Protein AF-A0A8S9U7U9-F1 (afdb_monomer)

Foldseek 3Di:
DLVVVQVVCVVPDDPPDDRADSVRVVVVVCVVVVPDDPPPPPDDPPVCVVVVVVVVVVVVCVVVVVVVVVVVVVPPPPPVPPPPFDWDQDPVGIDGDDDDDDPDPDDDPDDDDDDDDDDDDDD

Sequence (123 aa):
MWEQVAIQYSASRTRGSPERDFKSLRRKFKNLYSNPKPTGSGEVPLRIKPVIWAKGIQQKIEAEGEYARQQASHTQDTQVSRQSAGTVATRQGLIDVSLVAEIDLSNDEASEAGDAVDEAATD

InterPro domains:
  IPR049203 Domain of unknown function DUF6818 [PF20681] (1-71)

Secondary structure (DSSP, 8-state):
-HHHHHHHHHHH--BTBPP--HHHHHHHHHHHHHS------S---TTTHHHHH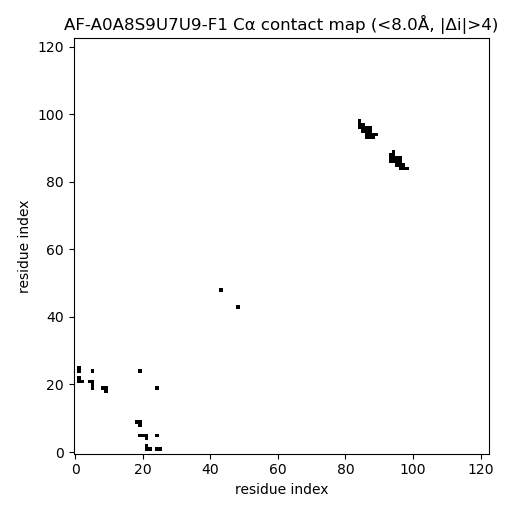HHHHHHHHHHHHHHHHHHHHHSS---------EEEEETTEEEEE--------------------------

pLDDT: mean 70.57, std 17.09, range [42.16, 95.69]

Structure (mmCIF, N/CA/C/O backbone):
data_AF-A0A8S9U7U9-F1
#
_entry.id   AF-A0A8S9U7U9-F1
#
loop_
_atom_site.group_PDB
_atom_site.id
_atom_site.type_symbol
_atom_site.label_atom_id
_atom_site.label_alt_id
_atom_site.label_comp_id
_atom_site.label_asym_id
_atom_site.label_entity_id
_atom_site.label_seq_id
_atom_site.pdbx_PDB_ins_code
_atom_site.Cartn_x
_atom_site.Cartn_y
_atom_site.Cartn_z
_atom_site.occupancy
_atom_site.B_iso_or_equiv
_atom_site.auth_seq_id
_atom_site.auth_comp_id
_atom_site.auth_asym_id
_atom_site.auth_atom_id
_atom_site.pdbx_PDB_model_num
ATOM 1 N N . MET A 1 1 ? 32.363 -5.142 -11.874 1.00 86.69 1 MET A N 1
ATOM 2 C CA . MET A 1 1 ? 31.047 -5.552 -11.319 1.00 86.69 1 MET A CA 1
ATOM 3 C C . MET A 1 1 ? 29.898 -4.660 -11.805 1.00 86.69 1 MET A C 1
ATOM 5 O O . MET A 1 1 ? 29.082 -5.150 -12.567 1.00 86.69 1 MET A O 1
ATOM 9 N N . TRP A 1 2 ? 29.811 -3.366 -11.449 1.00 88.25 2 TRP A N 1
ATOM 10 C CA . TRP A 1 2 ? 28.686 -2.503 -11.891 1.00 88.25 2 TRP A CA 1
ATOM 11 C C . TRP A 1 2 ? 28.630 -2.234 -13.403 1.00 88.25 2 TRP A C 1
ATOM 13 O O . TRP A 1 2 ? 27.550 -2.014 -13.938 1.00 88.25 2 TRP A O 1
ATOM 23 N N . GLU A 1 3 ? 29.768 -2.282 -14.092 1.00 88.88 3 GLU A N 1
ATOM 24 C CA . GLU A 1 3 ? 29.838 -2.189 -15.557 1.00 88.88 3 GLU A CA 1
ATOM 25 C C . GLU A 1 3 ? 29.157 -3.384 -16.237 1.00 88.88 3 GLU A C 1
ATOM 27 O O . GLU A 1 3 ? 28.365 -3.196 -17.150 1.00 88.88 3 GLU A O 1
ATOM 32 N N . GLN A 1 4 ? 29.358 -4.603 -15.725 1.00 90.88 4 GLN A N 1
ATOM 33 C CA . GLN A 1 4 ? 28.658 -5.800 -16.210 1.00 90.88 4 GLN A CA 1
ATOM 34 C C . GLN A 1 4 ? 27.146 -5.696 -15.982 1.00 90.88 4 GLN A C 1
ATOM 36 O O . GLN A 1 4 ? 26.363 -6.046 -16.859 1.00 90.88 4 GLN A O 1
ATOM 41 N N . VAL A 1 5 ? 26.729 -5.142 -14.837 1.00 88.12 5 VAL A N 1
ATOM 42 C CA . VAL A 1 5 ? 25.311 -4.864 -14.554 1.00 88.12 5 VAL A CA 1
ATOM 43 C C . VAL A 1 5 ? 24.746 -3.832 -15.532 1.00 88.12 5 VAL A C 1
ATOM 45 O O . VAL A 1 5 ? 23.608 -3.974 -15.964 1.00 88.12 5 VAL A O 1
ATOM 48 N N . ALA A 1 6 ? 25.520 -2.812 -15.912 1.00 89.75 6 ALA A N 1
ATOM 49 C CA . ALA A 1 6 ? 25.098 -1.828 -16.906 1.00 89.75 6 ALA A CA 1
ATOM 50 C C . ALA A 1 6 ? 24.927 -2.451 -18.301 1.00 89.75 6 ALA A C 1
ATOM 52 O O . ALA A 1 6 ? 23.924 -2.176 -18.953 1.00 89.75 6 ALA A O 1
ATOM 53 N N . ILE A 1 7 ? 25.844 -3.336 -18.708 1.00 89.00 7 ILE A N 1
ATOM 54 C CA . ILE A 1 7 ? 25.774 -4.090 -19.973 1.00 89.00 7 ILE A CA 1
ATOM 55 C C . ILE A 1 7 ? 24.555 -5.024 -19.991 1.00 89.00 7 ILE A C 1
ATOM 57 O O . ILE A 1 7 ? 23.805 -5.072 -20.961 1.00 89.00 7 ILE A O 1
ATOM 61 N N . GLN A 1 8 ? 24.311 -5.750 -18.901 1.00 89.25 8 GLN A N 1
ATOM 62 C CA . GLN A 1 8 ? 23.148 -6.631 -18.798 1.00 89.25 8 GLN A CA 1
ATOM 63 C C . GLN A 1 8 ? 21.835 -5.83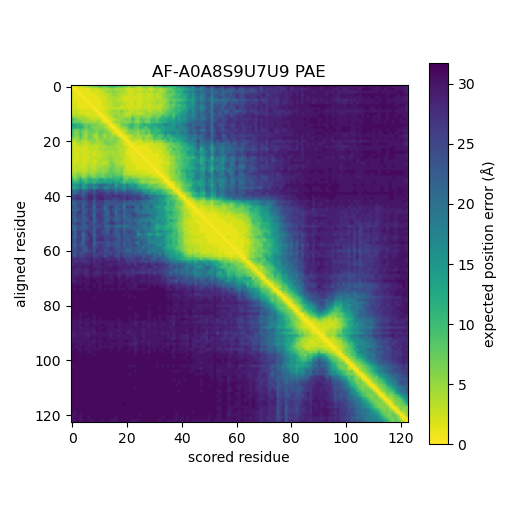5 -18.754 1.00 89.25 8 GLN A C 1
ATOM 65 O O . GLN A 1 8 ? 20.836 -6.233 -19.358 1.00 89.25 8 GLN A O 1
ATOM 70 N N . TYR A 1 9 ? 21.832 -4.693 -18.061 1.00 86.62 9 TYR A N 1
ATOM 71 C CA . TYR A 1 9 ? 20.687 -3.792 -18.009 1.00 86.62 9 TYR A CA 1
ATOM 72 C C . TYR A 1 9 ? 20.373 -3.224 -19.393 1.00 86.62 9 TYR A C 1
ATOM 74 O O . TYR A 1 9 ? 19.214 -3.242 -19.781 1.00 86.62 9 TYR A O 1
ATOM 82 N N . SER A 1 10 ? 21.368 -2.761 -20.159 1.00 83.50 10 SER A N 1
ATOM 83 C CA . SER A 1 10 ? 21.146 -2.239 -21.514 1.00 83.50 10 SER A CA 1
ATOM 84 C C . SER A 1 10 ? 20.667 -3.320 -22.487 1.00 83.50 10 SER A C 1
ATOM 86 O O . SER A 1 10 ? 19.789 -3.035 -23.300 1.00 83.50 10 SER A O 1
ATOM 88 N N . ALA A 1 11 ? 21.158 -4.556 -22.352 1.00 85.56 11 ALA A N 1
ATOM 89 C CA . ALA A 1 11 ? 20.737 -5.699 -23.165 1.00 85.56 11 ALA A CA 1
ATOM 90 C C . ALA A 1 11 ? 19.296 -6.167 -22.882 1.00 85.56 11 ALA A C 1
ATOM 92 O O . ALA A 1 11 ? 18.604 -6.614 -23.791 1.00 85.56 11 ALA A O 1
ATOM 93 N N . SER A 1 12 ? 18.832 -6.060 -21.632 1.00 84.56 12 SER A N 1
ATOM 94 C CA . SER A 1 12 ? 17.490 -6.502 -21.199 1.00 84.56 12 SER A CA 1
ATOM 95 C C . SER A 1 12 ? 16.444 -5.381 -21.151 1.00 84.56 12 SER A C 1
ATOM 97 O O . SER A 1 12 ? 15.291 -5.599 -20.777 1.00 84.56 12 SER A O 1
ATOM 99 N N . ARG A 1 13 ? 16.831 -4.156 -21.510 1.00 82.88 13 ARG A N 1
ATOM 100 C CA . ARG A 1 13 ? 15.986 -2.968 -21.406 1.00 82.88 13 ARG A CA 1
ATOM 101 C C . ARG A 1 13 ? 14.891 -2.945 -22.475 1.00 82.88 13 ARG A C 1
ATOM 103 O O . ARG A 1 13 ? 15.144 -3.184 -23.652 1.00 82.88 13 ARG A O 1
ATOM 110 N N . THR A 1 14 ? 13.691 -2.513 -22.088 1.00 81.56 14 THR A N 1
ATOM 111 C CA . THR A 1 14 ? 12.594 -2.234 -23.023 1.00 81.56 14 THR A CA 1
ATOM 112 C C . THR A 1 14 ? 12.966 -1.144 -24.036 1.00 81.56 14 THR A C 1
ATOM 114 O O . THR A 1 14 ? 13.600 -0.135 -23.707 1.00 81.56 14 THR A O 1
ATOM 117 N N . ARG A 1 15 ? 12.558 -1.346 -25.294 1.00 74.50 15 ARG A N 1
ATOM 118 C CA . ARG A 1 15 ? 12.813 -0.437 -26.420 1.00 74.50 15 ARG A CA 1
ATOM 119 C C . ARG A 1 15 ? 12.090 0.897 -26.187 1.00 74.50 15 ARG A C 1
ATOM 121 O O . ARG A 1 15 ? 10.918 1.029 -26.512 1.00 74.50 15 ARG A O 1
ATOM 128 N N . GLY A 1 16 ? 12.776 1.857 -25.567 1.00 75.06 16 GLY A N 1
ATOM 129 C CA . GLY A 1 16 ? 12.232 3.176 -25.216 1.00 75.06 16 GLY A CA 1
ATOM 130 C C . GLY A 1 16 ? 12.732 3.741 -23.883 1.00 75.06 16 GLY A C 1
ATOM 131 O O . GLY A 1 16 ? 12.640 4.943 -23.658 1.00 75.06 16 GLY A O 1
ATOM 132 N N . SER A 1 17 ? 13.309 2.916 -23.003 1.00 72.44 17 SER A N 1
ATOM 133 C CA . SER A 1 17 ? 13.980 3.433 -21.803 1.00 72.44 17 SER A CA 1
ATOM 134 C C . SER A 1 17 ? 15.373 3.983 -22.167 1.00 72.44 17 SER A C 1
ATOM 136 O O . SER A 1 17 ? 16.064 3.357 -22.965 1.00 72.44 17 SER A O 1
ATOM 138 N N . PRO A 1 18 ? 15.844 5.094 -21.569 1.00 74.75 18 PRO A N 1
ATOM 139 C CA . PRO A 1 18 ? 17.191 5.634 -21.797 1.00 74.75 18 PRO A CA 1
ATOM 140 C C . PRO A 1 18 ? 18.293 4.726 -21.234 1.00 74.75 18 PRO A C 1
ATOM 142 O O . PRO A 1 18 ? 18.025 3.836 -20.415 1.00 74.75 18 PRO A O 1
ATOM 145 N N . GLU A 1 19 ? 19.526 4.871 -21.741 1.00 75.44 19 GLU A N 1
ATOM 146 C CA . GLU A 1 19 ? 20.681 4.099 -21.248 1.00 75.44 19 GLU A CA 1
ATOM 147 C C . GLU A 1 19 ? 21.017 4.569 -19.839 1.00 75.44 19 GLU A C 1
ATOM 149 O O . GLU A 1 19 ? 20.777 5.723 -19.479 1.00 75.44 19 GLU A O 1
ATOM 154 N N . ARG A 1 20 ? 21.477 3.649 -18.989 1.00 81.38 20 ARG A N 1
ATOM 155 C CA . ARG A 1 20 ? 21.788 3.969 -17.597 1.00 81.38 20 ARG A CA 1
ATOM 156 C C . ARG A 1 20 ? 23.240 3.655 -17.319 1.00 81.38 20 ARG A C 1
ATOM 158 O O . ARG A 1 20 ? 23.621 2.490 -17.273 1.00 81.38 20 ARG A O 1
ATOM 165 N N . ASP A 1 21 ? 24.002 4.709 -17.046 1.00 87.12 21 ASP A N 1
ATOM 166 C CA . ASP A 1 21 ? 25.388 4.597 -16.610 1.00 87.12 21 ASP A CA 1
ATOM 167 C C . ASP A 1 21 ? 25.507 3.757 -15.338 1.00 87.12 21 ASP A C 1
ATOM 169 O O . ASP A 1 21 ? 24.650 3.800 -14.443 1.00 87.12 21 ASP A O 1
ATOM 173 N N . PHE A 1 22 ? 26.640 3.071 -15.195 1.00 87.31 22 PHE A N 1
ATOM 174 C CA . PHE A 1 22 ? 26.949 2.253 -14.022 1.00 87.31 22 PHE A CA 1
ATOM 175 C C . PHE A 1 22 ? 26.840 3.044 -12.702 1.00 87.31 22 PHE A C 1
ATOM 177 O O . PHE A 1 22 ? 26.350 2.518 -11.698 1.00 87.31 22 PHE A O 1
ATOM 184 N N . LYS A 1 23 ? 27.216 4.336 -12.694 1.00 88.12 23 LYS A N 1
ATOM 185 C CA . LYS A 1 23 ? 27.051 5.227 -11.527 1.00 88.12 23 LYS A CA 1
ATOM 186 C C . LYS A 1 23 ? 25.576 5.474 -11.195 1.00 88.12 23 LYS A C 1
ATOM 188 O O . LYS A 1 23 ? 25.209 5.493 -10.020 1.00 88.12 23 LYS A O 1
ATOM 193 N N . SER A 1 24 ? 24.728 5.629 -12.211 1.00 88.94 24 SER A N 1
ATOM 194 C CA . SER A 1 24 ? 23.285 5.852 -12.053 1.00 88.94 24 SER A CA 1
ATOM 195 C C . SER A 1 24 ? 22.585 4.615 -11.485 1.00 88.94 24 SER A C 1
ATOM 197 O O . SER A 1 24 ? 21.783 4.723 -10.551 1.00 88.94 24 SER A O 1
ATOM 199 N N . LEU A 1 25 ? 22.948 3.428 -11.985 1.00 89.38 25 LEU A N 1
ATOM 200 C CA . LEU A 1 25 ? 22.454 2.145 -11.479 1.00 89.38 25 LEU A CA 1
ATOM 201 C C . LEU A 1 25 ? 22.854 1.927 -10.020 1.00 89.38 25 LEU A C 1
ATOM 203 O O . LEU A 1 25 ? 21.985 1.693 -9.179 1.00 89.38 25 LEU A O 1
ATOM 207 N N . ARG A 1 26 ? 24.140 2.113 -9.699 1.00 90.50 26 ARG A N 1
ATOM 208 C CA . ARG A 1 26 ? 24.644 1.998 -8.326 1.00 90.50 26 ARG A CA 1
ATOM 209 C C . ARG A 1 26 ? 23.930 2.959 -7.379 1.00 90.50 26 ARG A C 1
ATOM 211 O O . ARG A 1 26 ? 23.537 2.555 -6.288 1.00 90.50 26 ARG A O 1
ATOM 218 N N . ARG A 1 27 ? 23.740 4.220 -7.785 1.00 92.31 27 ARG A N 1
ATOM 219 C CA . ARG A 1 27 ? 23.045 5.230 -6.974 1.00 92.31 27 ARG A CA 1
ATOM 220 C C . ARG A 1 27 ? 21.594 4.838 -6.707 1.00 92.31 27 ARG A C 1
ATOM 222 O O . ARG A 1 27 ? 21.177 4.870 -5.558 1.00 92.31 27 ARG A O 1
ATOM 229 N N . LYS A 1 28 ? 20.837 4.418 -7.729 1.00 88.25 28 LYS A N 1
ATOM 230 C CA . LYS A 1 28 ? 19.438 3.993 -7.535 1.00 88.25 28 LYS A CA 1
ATOM 231 C C . LYS A 1 28 ? 19.340 2.745 -6.661 1.00 88.25 28 LYS A C 1
ATOM 233 O O . LYS A 1 28 ? 18.465 2.692 -5.807 1.00 88.25 28 LYS A O 1
ATOM 238 N N . PHE A 1 29 ? 20.237 1.779 -6.849 1.00 88.88 29 PHE A N 1
ATOM 239 C CA . PHE A 1 29 ? 20.295 0.589 -6.007 1.00 88.88 29 PHE A CA 1
ATOM 240 C C . PHE A 1 29 ? 20.559 0.963 -4.547 1.00 88.88 29 PHE A C 1
ATOM 242 O O . PHE A 1 29 ? 19.786 0.589 -3.674 1.00 88.88 29 PHE A O 1
ATOM 249 N N . LYS A 1 30 ? 21.594 1.770 -4.279 1.00 90.56 30 LYS A N 1
ATOM 250 C CA . LYS A 1 30 ? 21.876 2.235 -2.918 1.00 90.56 30 LYS A CA 1
ATOM 251 C C . LYS A 1 30 ? 20.688 2.981 -2.321 1.00 90.56 30 LYS A C 1
ATOM 253 O O . LYS A 1 30 ? 20.331 2.666 -1.202 1.00 90.56 30 LYS A O 1
ATOM 258 N N . ASN A 1 31 ? 20.051 3.877 -3.073 1.00 87.50 31 ASN A N 1
ATOM 259 C CA . ASN A 1 31 ? 18.876 4.612 -2.602 1.00 87.50 31 ASN A CA 1
ATOM 260 C C . ASN A 1 31 ? 17.693 3.683 -2.275 1.00 87.50 31 ASN A C 1
ATOM 262 O O . ASN A 1 31 ? 16.981 3.919 -1.307 1.00 87.50 31 ASN A O 1
ATOM 266 N N . LEU A 1 32 ? 17.484 2.621 -3.060 1.00 84.50 32 LEU A N 1
ATOM 267 C CA . LEU A 1 32 ? 16.402 1.661 -2.831 1.00 84.50 32 LEU A CA 1
ATOM 268 C C . LEU A 1 32 ? 16.584 0.891 -1.517 1.00 84.50 32 LEU A C 1
ATOM 270 O O . LEU A 1 32 ? 15.609 0.657 -0.813 1.00 84.50 32 LEU A O 1
ATOM 274 N N . TYR A 1 33 ? 17.823 0.516 -1.197 1.00 81.31 33 TYR A N 1
ATOM 275 C CA . TYR A 1 33 ? 18.147 -0.271 -0.004 1.00 81.31 33 TYR A CA 1
ATOM 276 C C . TYR A 1 33 ? 18.584 0.570 1.201 1.00 81.31 33 TYR A C 1
ATOM 278 O O . TYR A 1 33 ? 18.667 0.040 2.305 1.00 81.31 33 TYR A O 1
ATOM 286 N N . SER A 1 34 ? 18.879 1.859 1.011 1.00 84.38 34 SER A N 1
ATOM 287 C CA . SER A 1 34 ? 19.162 2.794 2.105 1.00 84.38 34 SER A CA 1
ATOM 288 C C . SER A 1 34 ? 17.894 3.341 2.732 1.00 84.38 34 SER A C 1
ATOM 290 O O . SER A 1 34 ? 17.909 3.722 3.898 1.00 84.38 34 SER A O 1
ATOM 292 N N . ASN A 1 35 ? 16.808 3.417 1.960 1.00 79.50 35 ASN A N 1
ATOM 293 C CA . ASN A 1 35 ? 15.519 3.757 2.526 1.00 79.50 35 ASN A CA 1
ATOM 294 C C . ASN A 1 35 ? 15.123 2.634 3.492 1.00 79.50 35 ASN A C 1
ATOM 296 O O . ASN A 1 35 ? 15.233 1.459 3.118 1.00 79.50 35 ASN A O 1
ATOM 300 N N . PRO A 1 36 ? 14.658 2.956 4.714 1.00 76.75 36 PRO A N 1
ATOM 301 C CA . PRO A 1 36 ? 14.009 1.946 5.529 1.00 76.75 36 PRO A CA 1
ATOM 302 C C . PRO A 1 36 ? 12.918 1.312 4.669 1.00 76.75 36 PRO A C 1
ATOM 304 O O . PRO A 1 36 ? 12.256 2.011 3.890 1.00 76.75 36 PRO A O 1
ATOM 307 N N . LYS A 1 37 ? 12.767 -0.017 4.768 1.00 74.94 37 LYS A N 1
ATOM 308 C CA . LYS A 1 37 ? 11.636 -0.716 4.145 1.00 74.94 37 LYS A CA 1
ATOM 309 C C . LYS A 1 37 ? 10.406 0.131 4.432 1.00 74.94 37 LYS A C 1
ATOM 311 O O . LYS A 1 37 ? 10.276 0.533 5.589 1.00 74.94 37 LYS A O 1
ATOM 316 N N . PRO A 1 38 ? 9.573 0.460 3.430 1.00 65.94 38 PRO A N 1
ATOM 317 C CA . PRO A 1 38 ? 8.340 1.163 3.709 1.00 65.94 38 PRO A CA 1
ATOM 318 C C . PRO A 1 38 ? 7.596 0.286 4.710 1.00 65.94 38 PRO A C 1
ATOM 320 O O . PRO A 1 38 ? 7.066 -0.762 4.348 1.00 65.94 38 PRO A O 1
ATOM 323 N N . THR A 1 39 ? 7.668 0.655 5.990 1.00 60.44 39 THR A N 1
ATOM 324 C CA . THR A 1 39 ? 6.818 0.114 7.034 1.00 60.44 39 THR A CA 1
ATOM 325 C C . THR A 1 39 ? 5.449 0.443 6.503 1.00 60.44 39 THR A C 1
ATOM 327 O O . THR A 1 39 ? 5.147 1.631 6.379 1.00 60.44 39 THR A O 1
ATOM 330 N N . GLY A 1 40 ? 4.764 -0.582 5.981 1.00 60.12 40 GLY A N 1
ATOM 331 C CA . GLY A 1 40 ? 3.646 -0.416 5.063 1.00 60.12 40 GLY A CA 1
ATOM 332 C C . GLY A 1 40 ? 2.785 0.729 5.554 1.00 60.12 40 GLY A C 1
ATOM 333 O O . GLY A 1 40 ? 2.356 0.697 6.706 1.00 60.12 40 GLY A O 1
ATOM 334 N N . SER A 1 41 ? 2.663 1.779 4.736 1.00 59.81 41 SER A N 1
ATOM 335 C CA .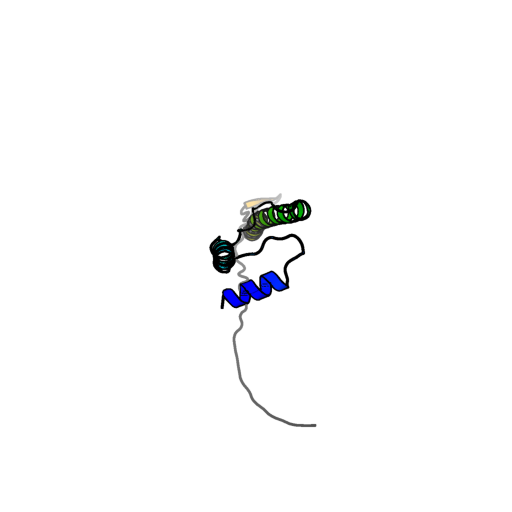 SER A 1 41 ? 1.786 2.907 5.033 1.00 59.81 41 SER A CA 1
ATOM 336 C C . SER A 1 41 ? 0.485 2.322 5.578 1.00 59.81 41 SER A C 1
ATOM 338 O O . SER A 1 41 ? -0.107 1.467 4.920 1.00 59.81 41 SER A O 1
ATOM 340 N N . GLY A 1 42 ? 0.162 2.665 6.831 1.00 62.25 42 GLY A N 1
ATOM 341 C CA . GLY A 1 42 ? -0.741 1.933 7.730 1.00 62.25 42 GLY A CA 1
ATOM 342 C C . GLY A 1 42 ? -2.210 1.903 7.312 1.00 62.25 42 GLY A C 1
ATOM 343 O O . GLY A 1 42 ? -3.089 1.696 8.148 1.00 62.25 42 GLY A O 1
ATOM 344 N N . GLU A 1 43 ? -2.498 2.122 6.033 1.00 72.81 43 GLU A N 1
ATOM 345 C CA . GLU A 1 43 ? -3.824 1.978 5.480 1.00 72.81 43 GLU A CA 1
ATOM 346 C C . GLU A 1 43 ? -4.107 0.507 5.179 1.00 72.81 43 GLU A C 1
ATOM 348 O O . GLU A 1 43 ? -3.699 -0.078 4.175 1.00 72.81 43 GLU A O 1
ATOM 353 N N . VAL A 1 44 ? -4.845 -0.099 6.102 1.00 78.56 44 VAL A N 1
ATOM 354 C CA . VAL A 1 44 ? -5.422 -1.427 5.939 1.00 78.56 44 VAL A CA 1
ATOM 355 C C . VAL A 1 44 ? -6.313 -1.420 4.689 1.00 78.56 44 VAL A C 1
ATOM 357 O O . VAL A 1 44 ? -7.243 -0.608 4.620 1.00 78.56 44 VAL A O 1
ATOM 360 N N . PRO A 1 45 ? -6.111 -2.337 3.723 1.00 85.56 45 PRO A N 1
ATOM 361 C CA . PRO A 1 45 ? -6.999 -2.469 2.574 1.00 85.56 45 PRO A CA 1
ATOM 362 C C . PRO A 1 45 ? -8.461 -2.612 3.012 1.00 85.56 45 PRO A C 1
ATOM 364 O O . PRO A 1 45 ? -8.749 -3.365 3.942 1.00 85.56 45 PRO A O 1
ATOM 367 N N . LEU A 1 46 ? -9.401 -1.949 2.323 1.00 83.56 46 LEU A N 1
ATOM 368 C CA . LEU A 1 46 ? -10.833 -1.948 2.687 1.00 83.56 46 LEU A CA 1
ATOM 369 C C . LEU A 1 46 ? -11.402 -3.356 2.928 1.00 83.56 46 LEU A C 1
ATOM 371 O O . LEU A 1 46 ? -12.220 -3.540 3.820 1.00 83.56 46 LEU A O 1
ATOM 375 N N . ARG A 1 47 ? -10.916 -4.358 2.184 1.00 89.69 47 ARG A N 1
ATOM 376 C CA . ARG A 1 47 ? -11.319 -5.767 2.326 1.00 89.69 47 ARG A CA 1
ATOM 377 C C . ARG A 1 47 ? -10.957 -6.383 3.683 1.00 89.69 47 ARG A C 1
ATOM 379 O O . ARG A 1 47 ? -11.644 -7.287 4.135 1.00 89.69 47 ARG A O 1
ATOM 386 N N . ILE A 1 48 ? -9.886 -5.913 4.317 1.00 90.75 48 I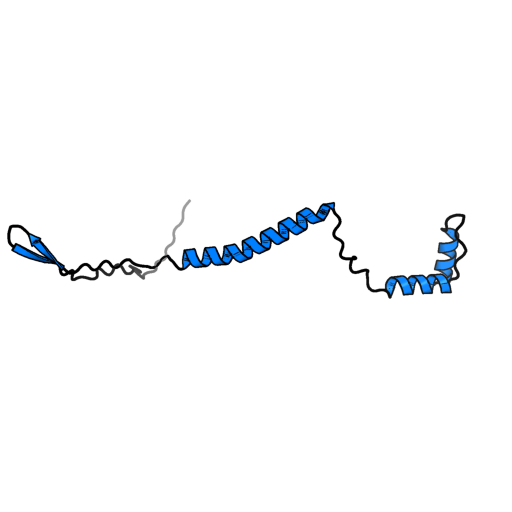LE A N 1
ATOM 387 C CA . ILE A 1 48 ? -9.335 -6.473 5.561 1.00 90.75 48 ILE A CA 1
ATOM 388 C C . ILE A 1 48 ? -9.775 -5.645 6.784 1.00 90.75 48 ILE A C 1
ATOM 390 O O . ILE A 1 48 ? -9.738 -6.144 7.907 1.00 90.75 48 ILE A O 1
ATOM 394 N N . LYS A 1 49 ? -10.275 -4.411 6.592 1.00 90.44 49 LYS A N 1
ATOM 395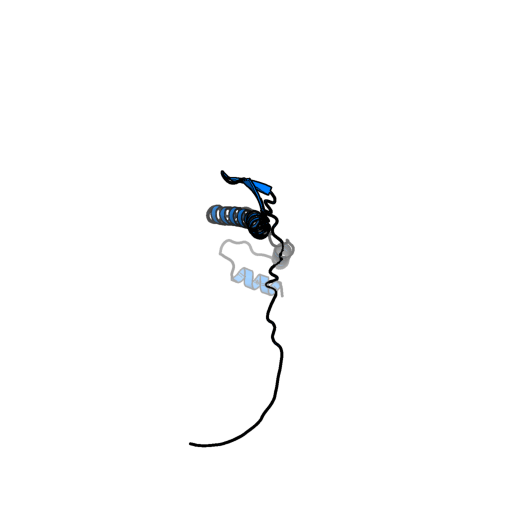 C CA . LYS A 1 49 ? -10.776 -3.551 7.685 1.00 90.44 49 LYS A CA 1
ATOM 396 C C . LYS A 1 49 ? -11.820 -4.243 8.585 1.00 90.44 49 LYS A C 1
ATOM 398 O O . LYS A 1 49 ? -11.650 -4.167 9.801 1.00 90.44 49 LYS A O 1
ATOM 403 N N . PRO A 1 50 ? -12.831 -4.969 8.057 1.00 94.12 50 PRO A N 1
ATOM 404 C CA . PRO A 1 50 ? -13.803 -5.666 8.904 1.00 94.12 50 PRO A CA 1
ATOM 405 C C . PRO A 1 50 ? -13.169 -6.750 9.783 1.00 94.12 50 PRO A C 1
ATOM 407 O O . PRO A 1 50 ? -13.545 -6.903 10.939 1.00 94.12 50 PRO A O 1
ATOM 410 N N . VAL A 1 51 ? -12.167 -7.466 9.261 1.00 93.75 51 VAL A N 1
ATOM 411 C CA . VAL A 1 51 ? -11.460 -8.534 9.988 1.00 93.75 51 VAL A CA 1
ATOM 412 C C . VAL A 1 51 ? -10.669 -7.962 11.161 1.00 93.75 51 VAL A C 1
ATOM 414 O O . VAL A 1 51 ? -10.707 -8.499 12.265 1.00 93.75 51 VAL A O 1
ATOM 417 N N . ILE A 1 52 ? -9.973 -6.845 10.940 1.00 92.56 52 ILE A N 1
ATOM 418 C CA . ILE A 1 52 ? -9.217 -6.170 12.002 1.00 92.56 52 ILE A CA 1
ATOM 419 C C . ILE A 1 52 ? -10.162 -5.614 13.067 1.00 92.56 52 ILE A C 1
ATOM 421 O O . ILE A 1 52 ? -9.874 -5.735 14.256 1.00 92.56 52 ILE A O 1
ATOM 425 N N . TRP A 1 53 ? -11.307 -5.061 12.659 1.00 94.00 53 TRP A N 1
ATOM 426 C CA . TRP A 1 53 ? -12.308 -4.560 13.596 1.00 94.00 53 TRP A CA 1
ATOM 427 C C . TRP A 1 53 ? -12.895 -5.674 14.468 1.00 94.00 53 TRP A C 1
ATOM 429 O O . TRP A 1 53 ? -12.907 -5.543 15.690 1.00 94.00 53 TRP A O 1
ATOM 439 N N . ALA A 1 54 ? -13.289 -6.798 13.862 1.00 95.69 54 ALA A N 1
ATOM 440 C CA . ALA A 1 54 ? -13.778 -7.966 14.590 1.00 95.69 54 ALA A CA 1
ATOM 441 C C . ALA A 1 54 ? -12.739 -8.486 15.595 1.00 95.69 54 ALA A C 1
ATOM 443 O O . ALA A 1 54 ? -13.077 -8.766 16.742 1.00 95.69 54 ALA A O 1
ATOM 444 N N . LYS A 1 55 ? -11.459 -8.540 15.202 1.00 95.31 55 LYS A N 1
ATOM 445 C CA . LYS A 1 55 ? -10.369 -8.943 16.100 1.00 95.31 55 LYS A CA 1
ATOM 446 C C . LYS A 1 55 ? -10.194 -7.978 17.277 1.00 95.31 55 LYS A C 1
ATOM 448 O O . LYS A 1 55 ? -9.967 -8.429 18.394 1.00 95.31 55 LYS A O 1
ATOM 453 N N . GLY A 1 56 ? -10.325 -6.671 17.047 1.00 92.62 56 GLY A N 1
ATOM 454 C CA . GLY A 1 56 ? -10.281 -5.671 18.117 1.00 92.62 56 GLY A CA 1
ATOM 455 C C . GLY A 1 56 ? -11.446 -5.804 19.103 1.00 92.62 56 GLY A C 1
ATOM 456 O O . GLY A 1 56 ? -11.242 -5.709 20.310 1.00 92.62 56 GLY A O 1
ATOM 457 N N . ILE A 1 57 ? -12.656 -6.082 18.603 1.00 94.75 57 ILE A N 1
ATOM 458 C CA . ILE A 1 57 ? -13.827 -6.355 19.451 1.00 94.75 57 ILE A CA 1
ATOM 459 C C . ILE A 1 57 ? -13.607 -7.629 20.273 1.00 94.75 57 ILE A C 1
ATOM 461 O O . ILE A 1 57 ? -13.827 -7.610 21.480 1.00 94.75 57 ILE A O 1
ATOM 465 N N . GLN A 1 58 ? -13.124 -8.703 19.643 1.00 94.06 58 GLN A N 1
ATOM 466 C CA . GLN A 1 58 ? -12.843 -9.972 20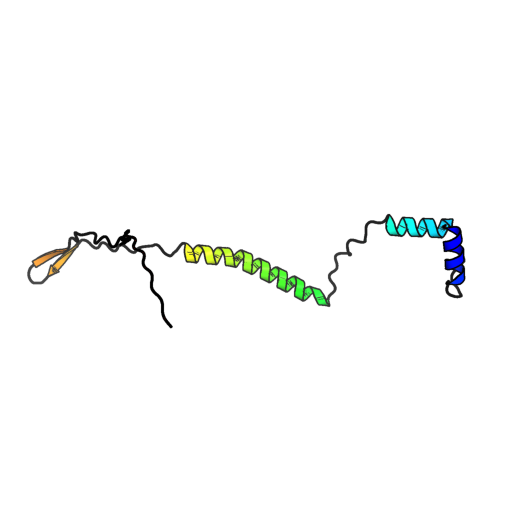.315 1.00 94.06 58 GLN A CA 1
ATOM 467 C C . GLN A 1 58 ? -11.865 -9.788 21.481 1.00 94.06 58 GLN A C 1
ATOM 469 O O . GLN A 1 58 ? -12.164 -10.205 22.593 1.00 94.06 58 GLN A O 1
ATOM 474 N N . GLN A 1 59 ? -10.748 -9.092 21.256 1.00 92.50 59 GLN A N 1
ATOM 475 C CA . GLN A 1 59 ? -9.753 -8.825 22.302 1.00 92.50 59 GLN A CA 1
ATOM 476 C C . GLN A 1 59 ? -10.333 -8.034 23.478 1.00 92.50 59 GLN A C 1
ATOM 478 O O . GLN A 1 59 ? -9.988 -8.293 24.628 1.00 92.50 59 GLN A O 1
ATOM 483 N N . LYS A 1 60 ? -11.227 -7.077 23.204 1.00 92.81 60 LYS A N 1
ATOM 484 C CA . LYS A 1 60 ? -11.899 -6.310 24.255 1.00 92.81 60 LYS A CA 1
ATOM 485 C C . LYS A 1 60 ? -12.840 -7.193 25.081 1.00 92.81 60 LYS A C 1
ATOM 487 O O . LYS A 1 60 ? -12.839 -7.094 26.302 1.00 92.81 60 LYS A O 1
ATOM 492 N N . ILE A 1 61 ? -13.606 -8.062 24.422 1.00 91.50 61 ILE A N 1
ATOM 493 C CA . ILE A 1 61 ? -14.507 -9.008 25.095 1.00 91.50 61 ILE A CA 1
ATOM 494 C C . ILE A 1 61 ? -13.715 -10.020 25.919 1.00 91.50 61 ILE A C 1
ATOM 496 O O . ILE A 1 61 ? -14.126 -10.339 27.024 1.00 91.50 61 ILE A O 1
ATOM 500 N N . GLU A 1 62 ? -12.596 -10.526 25.407 1.00 88.12 62 GLU A N 1
ATOM 501 C CA . GLU A 1 62 ? -11.731 -11.457 26.139 1.00 88.12 62 GLU A CA 1
ATOM 502 C C . GLU A 1 62 ? -11.158 -10.797 27.394 1.00 88.12 62 GLU A C 1
ATOM 504 O O . GLU A 1 62 ? -11.305 -11.347 28.483 1.00 88.12 62 GLU A O 1
ATOM 509 N N . ALA A 1 63 ? -10.632 -9.575 27.271 1.00 86.56 63 ALA A N 1
ATOM 510 C CA . ALA A 1 63 ? -10.158 -8.809 28.418 1.00 86.56 63 ALA A CA 1
ATOM 511 C C . ALA A 1 63 ? -11.271 -8.576 29.456 1.00 86.56 63 ALA A C 1
ATOM 513 O O . ALA A 1 63 ? -11.050 -8.778 30.643 1.00 86.56 63 ALA A O 1
ATOM 514 N N . GLU A 1 64 ? -12.482 -8.197 29.031 1.00 84.75 64 GLU A N 1
ATOM 515 C CA . GLU A 1 64 ? -13.624 -7.960 29.931 1.00 84.75 64 GLU A CA 1
ATOM 516 C C . GLU A 1 64 ? -14.201 -9.260 30.533 1.00 84.75 64 GLU A C 1
ATOM 518 O O . GLU A 1 64 ? -14.575 -9.312 31.708 1.00 84.75 64 GLU A O 1
ATOM 523 N N . GLY A 1 65 ? -14.243 -10.333 29.747 1.00 72.12 65 GLY A N 1
ATOM 524 C CA . GLY A 1 65 ? -14.758 -11.647 30.128 1.00 72.12 65 GLY A CA 1
ATOM 525 C C . GLY A 1 65 ? -13.863 -12.386 31.122 1.00 72.12 65 GLY A C 1
ATOM 526 O O . GLY A 1 65 ? -14.363 -13.170 31.933 1.00 72.12 65 GLY A O 1
ATOM 527 N N . GLU A 1 66 ? -12.560 -12.103 31.125 1.00 60.00 66 GLU A N 1
ATOM 528 C CA . GLU A 1 66 ? -11.636 -12.585 32.154 1.00 60.00 66 GLU A CA 1
ATOM 529 C C . GLU A 1 66 ? -11.982 -12.025 33.546 1.00 60.00 66 GLU A C 1
ATOM 531 O O . GLU A 1 66 ? -11.965 -12.781 34.520 1.00 60.00 66 GLU A O 1
ATOM 536 N N . TYR A 1 67 ? -12.419 -10.761 33.653 1.00 55.50 67 TYR A N 1
ATOM 537 C CA . TYR A 1 67 ? -12.879 -10.189 34.930 1.00 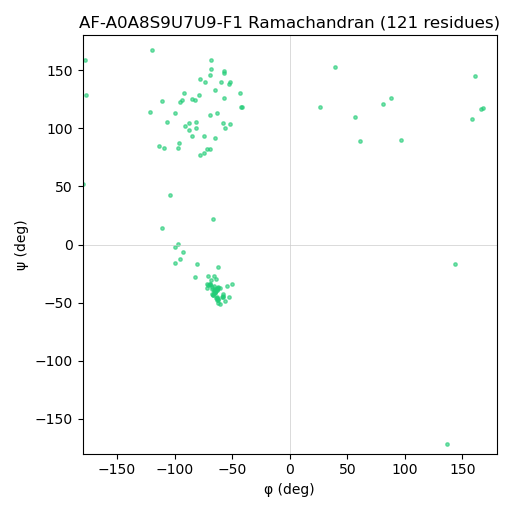55.50 67 TYR A CA 1
ATOM 538 C C . TYR A 1 67 ? -14.204 -10.801 35.413 1.00 55.50 67 TYR A C 1
ATOM 540 O O . TYR A 1 67 ? -14.400 -10.986 36.615 1.00 55.50 67 TYR A O 1
ATOM 548 N N . ALA A 1 68 ? -15.111 -11.156 34.496 1.00 58.47 68 ALA A N 1
ATOM 549 C CA . ALA A 1 68 ? -16.386 -11.792 34.841 1.00 58.47 68 ALA A CA 1
ATOM 550 C C . ALA A 1 68 ? -16.208 -13.243 35.335 1.00 58.47 68 ALA A C 1
ATOM 552 O O . ALA A 1 68 ? -16.907 -13.679 36.251 1.00 58.47 68 ALA A O 1
ATOM 553 N N . ARG A 1 69 ? -15.234 -13.984 34.785 1.00 57.47 69 ARG A N 1
ATOM 554 C CA . ARG A 1 69 ? -14.892 -15.340 35.253 1.00 57.47 69 ARG A CA 1
ATOM 555 C C . ARG A 1 69 ? -14.289 -15.352 36.658 1.00 57.47 69 ARG A C 1
ATOM 557 O O . ARG A 1 69 ? -14.617 -16.243 37.433 1.00 57.47 69 ARG A O 1
ATOM 564 N N . GLN A 1 70 ? -13.475 -14.356 37.005 1.00 57.84 70 GLN A N 1
ATOM 565 C CA . GLN A 1 70 ? -12.861 -14.254 38.336 1.00 57.84 70 GLN A CA 1
ATOM 566 C C . GLN A 1 70 ? -13.892 -13.943 39.439 1.00 57.84 70 GLN A C 1
ATOM 568 O O . GLN A 1 70 ? -13.784 -14.463 40.548 1.00 57.84 70 GLN A O 1
ATOM 573 N N . GLN A 1 71 ? -14.938 -13.162 39.137 1.00 54.56 71 GLN A N 1
ATOM 574 C CA . GLN A 1 71 ? -16.027 -12.884 40.089 1.00 54.56 71 GLN A CA 1
ATOM 575 C C . GLN A 1 71 ? -16.936 -14.101 40.330 1.00 54.56 71 GLN A C 1
ATOM 577 O O . GLN A 1 71 ? -17.396 -14.314 41.453 1.00 54.56 71 GLN A O 1
ATOM 582 N N . ALA A 1 72 ? -17.150 -14.936 39.307 1.00 53.75 72 ALA A N 1
ATOM 583 C CA . ALA A 1 72 ? -17.900 -16.185 39.450 1.00 53.75 72 ALA A CA 1
ATOM 584 C C . ALA A 1 72 ? -17.154 -17.227 40.307 1.00 53.75 72 ALA A C 1
ATOM 586 O O . ALA A 1 72 ? -17.795 -17.991 41.021 1.00 53.75 72 ALA A O 1
ATOM 587 N N . SER A 1 73 ? -15.814 -17.224 40.298 1.00 53.88 73 SER A N 1
ATOM 588 C CA . SER A 1 73 ? -15.003 -18.025 41.229 1.00 53.88 73 SER A CA 1
ATOM 589 C C . SER A 1 73 ? -14.838 -17.398 42.620 1.00 53.88 73 SER A C 1
ATOM 591 O O . SER A 1 73 ? -14.460 -18.101 43.544 1.00 53.88 73 SER A O 1
ATOM 593 N N . HIS A 1 74 ? -15.109 -16.098 42.796 1.00 47.12 74 HIS A N 1
ATOM 594 C CA . HIS A 1 74 ? -14.994 -15.413 44.095 1.00 47.12 74 HIS A CA 1
ATOM 595 C C . HIS A 1 74 ? -16.310 -15.380 44.897 1.00 47.12 74 HIS A C 1
ATOM 597 O O . HIS A 1 74 ? -16.327 -14.943 46.042 1.00 47.12 74 HIS A O 1
ATOM 603 N N . THR A 1 75 ? -17.425 -15.835 44.318 1.00 52.34 75 THR A N 1
ATOM 604 C CA . THR A 1 75 ? -18.742 -15.876 44.989 1.00 52.34 75 THR A CA 1
ATOM 605 C C . THR A 1 75 ? -19.236 -17.288 45.293 1.00 52.34 75 THR A C 1
ATOM 607 O O . THR A 1 75 ? -20.390 -17.474 45.672 1.00 52.34 75 THR A O 1
ATOM 610 N N . GLN A 1 76 ? -18.355 -18.285 45.217 1.00 52.59 76 GLN A N 1
ATOM 611 C CA . GLN A 1 76 ? -18.572 -19.573 45.867 1.00 52.59 76 GLN A CA 1
ATOM 612 C C . GLN A 1 76 ? -17.600 -19.685 47.030 1.00 52.59 76 GLN A C 1
ATOM 614 O O . GLN A 1 76 ? -16.486 -20.144 46.857 1.00 52.59 76 GLN A O 1
ATOM 619 N N . ASP A 1 77 ? -18.007 -19.094 48.152 1.00 48.53 77 ASP A N 1
ATOM 620 C CA . ASP A 1 77 ? -17.756 -19.571 49.519 1.00 48.53 77 ASP A CA 1
ATOM 621 C C . ASP A 1 77 ? -18.413 -18.598 50.508 1.00 48.53 77 ASP A C 1
ATOM 623 O O . ASP A 1 77 ? -17.818 -18.083 51.448 1.00 48.53 77 ASP A O 1
ATOM 627 N N . THR A 1 78 ? -19.700 -18.308 50.300 1.00 47.81 78 THR A N 1
ATOM 628 C CA . THR A 1 78 ? -20.541 -17.888 51.424 1.00 47.81 78 THR A CA 1
ATOM 629 C C . THR A 1 78 ? -21.273 -19.133 51.886 1.00 47.81 78 THR A C 1
ATOM 631 O O . THR A 1 78 ? -22.402 -19.401 51.479 1.00 47.81 78 THR A O 1
ATOM 634 N N . GLN A 1 79 ? -20.597 -19.933 52.713 1.00 47.81 79 GLN A N 1
ATOM 635 C CA . GLN A 1 79 ? -21.276 -20.871 53.598 1.00 47.81 79 GLN A CA 1
ATOM 636 C C . GLN A 1 79 ? -22.317 -20.054 54.368 1.00 47.81 79 GLN A C 1
ATOM 638 O O . GLN A 1 79 ? -21.987 -19.256 55.245 1.00 47.81 79 GLN A O 1
ATOM 643 N N . VAL A 1 80 ? -23.585 -20.183 53.982 1.00 49.84 80 VAL A N 1
ATOM 644 C CA . VAL A 1 80 ? -24.695 -19.568 54.701 1.00 49.84 80 VAL A CA 1
ATOM 645 C C . VAL A 1 80 ? -24.849 -20.347 56.004 1.00 49.84 80 VAL A C 1
ATOM 647 O O . VAL A 1 80 ? -25.672 -21.252 56.113 1.00 49.84 80 VAL A O 1
ATOM 650 N N . SER A 1 81 ? -24.027 -20.005 56.996 1.00 47.47 81 SER A N 1
ATOM 651 C CA . SER A 1 81 ? -24.193 -20.431 58.381 1.00 47.47 81 SER A CA 1
ATOM 652 C C . SER A 1 81 ? -25.422 -19.717 58.939 1.00 47.47 81 SER A C 1
ATOM 654 O O . SER A 1 81 ? -25.351 -18.649 59.546 1.00 47.47 81 SER A O 1
ATOM 656 N N . ARG A 1 82 ? -26.605 -20.266 58.656 1.00 53.75 82 ARG A N 1
ATOM 657 C CA . ARG A 1 82 ? -27.838 -19.883 59.344 1.00 53.75 82 ARG A CA 1
ATOM 658 C C . ARG A 1 82 ? -27.845 -20.566 60.704 1.00 53.75 82 ARG A C 1
ATOM 660 O O . ARG A 1 82 ? -28.542 -21.550 60.920 1.00 53.75 82 ARG A O 1
ATOM 667 N N . GLN A 1 83 ? -27.064 -20.022 61.628 1.00 51.97 83 GLN A N 1
ATOM 668 C CA . GLN A 1 83 ? -27.253 -20.281 63.048 1.00 51.97 83 GLN A CA 1
ATOM 669 C C . GLN A 1 83 ? -28.486 -19.496 63.500 1.00 51.97 83 GLN A C 1
ATOM 671 O O . GLN A 1 83 ? -28.406 -18.312 63.818 1.00 51.97 83 GLN A O 1
ATOM 676 N N . SER A 1 84 ? -29.657 -20.130 63.482 1.00 57.03 84 SER A N 1
ATOM 677 C CA . SER A 1 84 ? -30.823 -19.603 64.191 1.00 57.03 84 SER A CA 1
ATOM 678 C C . SER A 1 84 ? -30.905 -20.282 65.553 1.00 57.03 84 SER A C 1
ATOM 680 O O . SER A 1 84 ? -31.555 -21.316 65.692 1.00 57.03 84 SER A O 1
ATOM 682 N N . ALA A 1 85 ? -30.217 -19.711 66.541 1.00 58.38 85 ALA A N 1
ATOM 683 C CA . ALA A 1 85 ? -30.481 -20.009 67.942 1.00 58.38 85 ALA A CA 1
ATOM 684 C C . ALA A 1 85 ? -31.727 -19.224 68.368 1.00 58.38 85 ALA A C 1
ATOM 686 O O . ALA A 1 85 ? -31.825 -18.019 68.118 1.00 58.38 85 ALA A O 1
ATOM 687 N N . GLY A 1 86 ? -32.701 -19.899 68.968 1.00 65.94 86 GLY A N 1
ATOM 688 C CA . GLY A 1 86 ? -33.932 -19.245 69.385 1.00 65.94 86 GLY A CA 1
ATOM 689 C C . GLY A 1 86 ? -34.898 -20.177 70.092 1.00 65.94 86 GLY A C 1
ATOM 690 O O . GLY A 1 86 ? -34.852 -21.397 69.948 1.00 65.94 86 GLY A O 1
ATOM 691 N N . THR A 1 87 ? -35.798 -19.573 70.858 1.00 70.00 87 THR A N 1
ATOM 692 C CA . THR A 1 87 ? -36.832 -20.294 71.592 1.00 70.00 87 THR A CA 1
ATOM 693 C C . THR A 1 87 ? -38.110 -20.353 70.762 1.00 70.00 87 THR A C 1
ATOM 695 O O . THR A 1 87 ? -38.642 -19.320 70.351 1.00 70.00 87 THR A O 1
ATOM 698 N N . VAL A 1 88 ? -38.628 -21.555 70.522 1.00 68.44 88 VAL A N 1
ATOM 699 C CA . VAL A 1 88 ? -39.895 -21.760 69.810 1.00 68.44 88 VAL A CA 1
ATOM 700 C C . VAL A 1 88 ? -41.022 -21.897 70.831 1.00 68.44 88 VAL A C 1
ATOM 702 O O . VAL A 1 88 ? -40.991 -22.769 71.698 1.00 68.44 88 VAL A O 1
ATOM 705 N N . ALA A 1 89 ? -42.037 -21.036 70.736 1.00 72.44 89 ALA A N 1
ATOM 706 C CA . ALA A 1 89 ? -43.234 -21.124 71.566 1.00 72.44 89 ALA A CA 1
ATOM 707 C C . ALA A 1 89 ? -44.221 -22.147 70.987 1.00 72.44 89 ALA A C 1
ATOM 709 O O . ALA A 1 89 ? -44.658 -22.033 69.842 1.00 72.44 89 ALA A O 1
ATOM 710 N N . THR A 1 90 ? -44.605 -23.130 71.795 1.00 73.19 90 THR A N 1
ATOM 711 C CA . THR A 1 90 ? -45.599 -24.155 71.456 1.00 73.19 90 THR A CA 1
ATOM 712 C C . THR A 1 90 ? -46.774 -24.104 72.430 1.00 73.19 90 THR A C 1
ATOM 714 O O . THR A 1 90 ? -46.702 -23.483 73.490 1.00 73.19 90 THR A O 1
ATOM 717 N N . ARG A 1 91 ? -47.878 -24.788 72.101 1.00 70.06 91 ARG A N 1
ATOM 718 C CA . ARG A 1 91 ? -49.068 -24.846 72.971 1.00 70.06 91 ARG A CA 1
ATOM 719 C C . ARG A 1 91 ? -48.795 -25.511 74.328 1.00 70.06 91 ARG A C 1
ATOM 721 O O . ARG A 1 91 ? -49.578 -25.307 75.248 1.00 70.06 91 ARG A O 1
ATOM 728 N N . GLN A 1 92 ? -47.712 -26.286 74.447 1.00 69.44 92 GLN A N 1
ATOM 729 C CA . GLN A 1 92 ? -47.279 -26.921 75.694 1.00 69.44 92 GLN A CA 1
ATOM 730 C C . GLN A 1 92 ? -46.145 -26.169 76.420 1.00 69.44 92 GLN A C 1
ATOM 732 O O . GLN A 1 92 ? -45.759 -26.590 77.507 1.00 69.44 92 GLN A O 1
ATOM 737 N N . GLY A 1 93 ? -45.625 -25.064 75.868 1.00 74.31 93 GLY A N 1
ATOM 738 C CA . GLY A 1 93 ? -44.551 -24.276 76.484 1.00 74.31 93 GLY A CA 1
ATOM 739 C C . GLY A 1 93 ? -43.462 -23.830 75.505 1.00 74.31 93 GLY A C 1
ATOM 740 O O . GLY A 1 93 ? -43.596 -23.969 74.288 1.00 74.31 93 GLY A O 1
ATOM 741 N N . LEU A 1 94 ? -42.383 -23.267 76.048 1.00 72.12 94 LEU A N 1
ATOM 742 C CA . LEU A 1 94 ? -41.226 -22.773 75.298 1.00 72.12 94 LEU A CA 1
ATOM 743 C C . LEU A 1 94 ? -40.161 -23.870 75.165 1.00 72.12 94 LEU A C 1
ATOM 745 O O . LEU A 1 94 ? -39.792 -24.489 76.160 1.00 72.12 94 LEU A O 1
ATOM 749 N N . ILE A 1 95 ? -39.670 -24.088 73.944 1.00 71.81 95 ILE A N 1
ATOM 750 C CA . ILE A 1 95 ? -38.589 -25.034 73.638 1.00 71.81 95 ILE A CA 1
ATOM 751 C C . ILE A 1 95 ? -37.356 -24.236 73.223 1.00 71.81 95 ILE A C 1
ATOM 753 O O . ILE A 1 95 ? -37.430 -23.452 72.277 1.00 71.81 95 ILE A O 1
ATOM 757 N N . ASP A 1 96 ? -36.236 -24.438 73.915 1.00 64.44 96 ASP A N 1
ATOM 758 C CA . ASP A 1 96 ? -34.952 -23.829 73.566 1.00 64.44 96 ASP A CA 1
ATOM 759 C C . ASP A 1 96 ? -34.220 -24.672 72.514 1.00 64.44 96 ASP A C 1
ATOM 761 O O . ASP A 1 96 ? -34.027 -25.875 72.703 1.00 64.44 96 ASP A O 1
ATOM 765 N N . VAL A 1 97 ? -33.844 -24.055 71.391 1.00 66.06 97 VAL A N 1
ATOM 766 C CA . VAL A 1 97 ? -33.144 -24.724 70.288 1.00 66.06 97 VAL A CA 1
ATOM 767 C C . VAL A 1 97 ? -31.734 -24.149 70.188 1.00 66.06 97 VAL A C 1
ATOM 769 O O . VAL A 1 97 ? -31.459 -23.219 69.428 1.00 66.06 97 VAL A O 1
ATOM 772 N N . SER A 1 98 ? -30.844 -24.720 70.997 1.00 61.81 98 SER A N 1
ATOM 773 C CA . SER A 1 98 ? -29.396 -24.519 70.953 1.00 61.81 98 SER A CA 1
ATOM 774 C C . SER A 1 98 ? -28.764 -25.705 70.219 1.00 61.81 98 SER A C 1
ATOM 776 O O . SER A 1 98 ? -28.837 -26.842 70.685 1.00 61.81 98 SER A O 1
ATOM 778 N N . LEU A 1 99 ? -28.191 -25.469 69.036 1.00 57.69 99 LEU A N 1
ATOM 779 C CA . LEU A 1 99 ? -27.447 -26.492 68.299 1.00 57.69 99 LEU A CA 1
ATOM 780 C C . LEU A 1 99 ? -26.025 -26.577 68.870 1.00 57.69 99 LEU A C 1
ATOM 782 O O . LEU A 1 99 ? -25.197 -25.714 68.592 1.00 57.69 99 LEU A O 1
ATOM 786 N N . VAL A 1 100 ? -25.737 -27.629 69.638 1.00 54.12 100 VAL A N 1
ATOM 787 C CA . VAL A 1 100 ? -24.364 -28.046 69.953 1.00 54.12 100 VAL A CA 1
ATOM 788 C C . VAL A 1 100 ? -24.065 -29.308 69.157 1.00 54.12 100 VAL A C 1
ATOM 790 O O . VAL A 1 100 ? -24.590 -30.369 69.481 1.00 54.12 100 VAL A O 1
ATOM 793 N N . ALA A 1 101 ? -23.256 -29.164 68.110 1.00 51.78 101 ALA A N 1
ATOM 794 C CA . ALA A 1 101 ? -22.171 -30.070 67.722 1.00 51.78 101 ALA A CA 1
ATOM 795 C C . ALA A 1 101 ? -21.735 -29.736 66.291 1.00 51.78 101 ALA A C 1
ATOM 797 O O . ALA A 1 101 ? -22.503 -29.870 65.338 1.00 51.78 101 ALA A O 1
ATOM 798 N N . GLU A 1 102 ? -20.483 -29.310 66.164 1.00 51.59 102 GLU A N 1
ATOM 799 C CA . GLU A 1 102 ? -19.735 -29.350 64.915 1.00 51.59 102 GLU A CA 1
ATOM 800 C C . GLU A 1 102 ? -19.580 -30.824 64.523 1.00 51.59 102 GLU A C 1
ATOM 802 O O . GLU A 1 102 ? -18.945 -31.598 65.238 1.00 51.59 102 GLU A O 1
ATOM 807 N N . ILE A 1 103 ? -20.212 -31.240 63.426 1.00 46.59 103 ILE A N 1
ATOM 808 C CA . ILE A 1 103 ? -19.856 -32.506 62.787 1.00 46.59 103 ILE A CA 1
ATOM 809 C C . ILE A 1 103 ? -18.728 -32.165 61.824 1.00 46.59 103 ILE A C 1
ATOM 811 O O . ILE A 1 103 ? -18.963 -31.629 60.741 1.00 46.59 103 ILE A O 1
ATOM 815 N N . ASP A 1 104 ? -17.505 -32.423 62.270 1.00 50.59 104 ASP A N 1
ATOM 816 C CA . ASP A 1 104 ? -16.311 -32.336 61.445 1.00 50.59 104 ASP A CA 1
ATOM 817 C C . ASP A 1 104 ? -16.345 -33.476 60.414 1.00 50.59 104 ASP A C 1
ATOM 819 O O . ASP A 1 104 ? -16.293 -34.654 60.765 1.00 50.59 104 ASP A O 1
ATOM 823 N N . LEU A 1 105 ? -16.512 -33.124 59.138 1.00 51.34 105 LEU A N 1
ATOM 824 C CA . LEU A 1 105 ? -16.405 -34.047 58.004 1.00 51.34 105 LEU A CA 1
ATOM 825 C C . LEU A 1 105 ? -15.074 -33.827 57.271 1.00 51.34 105 LEU A C 1
ATOM 827 O O . LEU A 1 105 ? -15.039 -33.775 56.039 1.00 51.34 105 LEU A O 1
ATOM 831 N N . SER A 1 106 ? -13.975 -33.658 58.010 1.00 48.47 106 SER A N 1
ATOM 832 C CA . SER A 1 106 ? -12.638 -33.621 57.425 1.00 48.47 106 SER A CA 1
ATOM 833 C C . SER A 1 106 ? -12.030 -35.026 57.290 1.00 48.47 106 SER A C 1
ATOM 835 O O . SER A 1 106 ? -11.549 -35.638 58.232 1.00 48.47 106 SER A O 1
ATOM 837 N N . ASN A 1 107 ? -12.032 -35.488 56.039 1.00 49.38 107 ASN A N 1
ATOM 838 C CA . ASN A 1 107 ? -10.901 -36.133 55.371 1.00 49.38 107 ASN A CA 1
ATOM 839 C C . ASN A 1 107 ? -10.345 -37.449 55.968 1.00 49.38 107 ASN A C 1
ATOM 841 O O . ASN A 1 107 ? -9.338 -37.450 56.674 1.00 49.38 107 ASN A O 1
ATOM 845 N N . ASP A 1 108 ? -10.904 -38.583 55.535 1.00 47.16 108 ASP A N 1
ATOM 846 C CA . ASP A 1 108 ? -10.241 -39.893 55.621 1.00 47.16 108 ASP A CA 1
ATOM 847 C C . ASP A 1 108 ? -9.123 -40.001 54.560 1.00 47.16 108 ASP A C 1
ATOM 849 O O . ASP A 1 108 ? -9.285 -40.616 53.506 1.00 47.16 108 ASP A O 1
ATOM 853 N N . GLU A 1 109 ? -7.965 -39.398 54.834 1.00 54.59 109 GLU A N 1
ATOM 854 C CA . GLU A 1 109 ? -6.684 -39.862 54.280 1.00 54.59 109 GLU A CA 1
ATOM 855 C C . GLU A 1 109 ? -6.167 -40.985 55.192 1.00 54.59 109 GLU A C 1
ATOM 857 O O . GLU A 1 109 ? -5.514 -40.741 56.207 1.00 54.59 109 GLU A O 1
ATOM 862 N N . ALA A 1 110 ? -6.492 -42.233 54.846 1.00 48.09 110 ALA A N 1
ATOM 863 C CA . ALA A 1 110 ? -5.895 -43.411 55.464 1.00 48.09 110 ALA A CA 1
ATOM 864 C C . ALA A 1 110 ? -4.647 -43.832 54.671 1.00 48.09 110 ALA A C 1
ATOM 866 O O . ALA A 1 110 ? -4.725 -44.435 53.601 1.00 48.09 110 ALA A O 1
ATOM 867 N N . SER A 1 111 ? -3.494 -43.483 55.235 1.00 47.44 111 SER A N 1
ATOM 868 C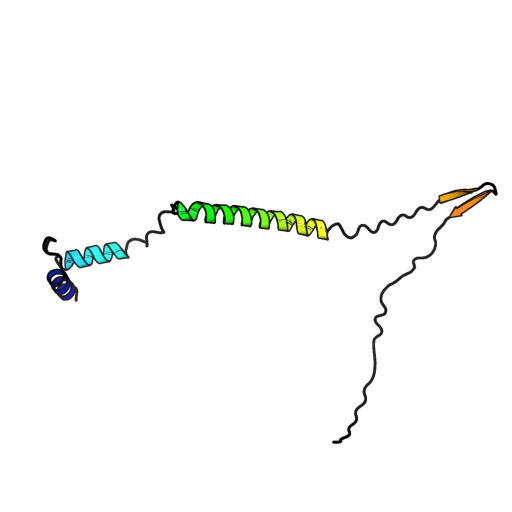 CA . SER A 1 111 ? -2.163 -43.960 54.863 1.00 47.44 111 SER A CA 1
ATOM 869 C C . SER A 1 111 ? -1.956 -45.446 55.208 1.00 47.44 111 SER A C 1
ATOM 871 O O . SER A 1 111 ? -2.441 -45.923 56.230 1.00 47.44 111 SER A O 1
ATOM 873 N N . GLU A 1 112 ? -1.096 -46.085 54.403 1.00 48.44 112 GLU A N 1
ATOM 874 C CA . GLU A 1 112 ? -0.169 -47.186 54.744 1.00 48.44 112 GLU A CA 1
ATOM 875 C C . GLU A 1 112 ? -0.678 -48.640 54.823 1.00 48.44 112 GLU A C 1
ATOM 877 O O . GLU A 1 112 ? -1.459 -49.009 55.691 1.00 48.44 112 GLU A O 1
ATOM 882 N N . ALA A 1 113 ? -0.107 -49.540 54.005 1.00 43.69 113 ALA A N 1
ATOM 883 C CA . ALA A 1 113 ? 1.142 -50.259 54.326 1.00 43.69 113 ALA A CA 1
ATOM 884 C C . ALA A 1 113 ? 1.324 -51.539 53.473 1.00 43.69 113 ALA A C 1
ATOM 886 O O . ALA A 1 113 ? 0.377 -52.283 53.249 1.00 43.69 113 ALA A O 1
ATOM 887 N N . GLY A 1 114 ? 2.580 -51.846 53.121 1.00 42.16 114 GLY A N 1
ATOM 888 C CA . GLY A 1 114 ? 3.087 -53.228 53.162 1.00 42.16 114 GLY A CA 1
ATOM 889 C C . GLY A 1 114 ? 3.085 -54.070 51.879 1.00 42.16 114 GLY A C 1
ATOM 890 O O . GLY A 1 114 ? 2.143 -54.801 51.610 1.00 42.16 114 GLY A O 1
ATOM 891 N N . ASP A 1 115 ? 4.192 -53.989 51.137 1.00 44.44 115 ASP A N 1
ATOM 892 C CA . ASP A 1 115 ? 5.111 -55.100 50.811 1.00 44.44 115 ASP A CA 1
ATOM 893 C C . ASP A 1 115 ? 4.577 -56.554 50.794 1.00 44.44 115 ASP A C 1
ATOM 895 O O . ASP A 1 115 ? 4.216 -57.088 51.840 1.00 44.44 115 ASP A O 1
ATOM 899 N N . ALA A 1 116 ? 4.649 -57.220 49.631 1.00 50.09 116 ALA A N 1
ATOM 900 C CA . ALA A 1 116 ? 5.229 -58.566 49.495 1.00 50.09 116 ALA A CA 1
ATOM 901 C C . ALA A 1 116 ? 5.251 -59.047 48.028 1.00 50.09 116 ALA A C 1
ATOM 903 O O . ALA A 1 116 ? 4.255 -59.038 47.306 1.00 50.09 116 ALA A O 1
ATOM 904 N N . VAL A 1 117 ? 6.442 -59.487 47.644 1.00 56.25 117 VAL A N 1
ATOM 905 C CA . VAL A 1 117 ? 6.846 -60.300 46.490 1.00 56.25 117 VAL A CA 1
ATOM 906 C C . VAL A 1 117 ? 6.139 -61.668 46.391 1.00 56.25 117 VAL A C 1
ATOM 908 O O . VAL A 1 117 ? 5.841 -62.257 47.423 1.00 56.25 117 VAL A O 1
ATOM 911 N N . ASP A 1 118 ? 5.904 -62.155 45.162 1.00 42.66 118 ASP A N 1
ATOM 912 C CA . ASP A 1 118 ? 6.244 -63.499 44.608 1.00 42.66 118 ASP A CA 1
ATOM 913 C C . ASP A 1 118 ? 5.494 -63.690 43.269 1.00 42.66 118 ASP A C 1
ATOM 915 O O . ASP A 1 118 ? 4.299 -63.431 43.163 1.00 42.66 118 ASP A O 1
ATOM 919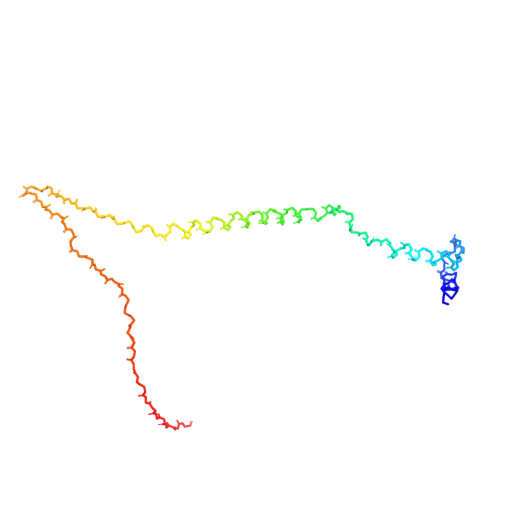 N N . GLU A 1 119 ? 6.175 -63.854 42.134 1.00 53.44 119 GLU A N 1
ATOM 920 C CA . GLU A 1 119 ? 6.616 -65.139 41.560 1.00 53.44 119 GLU A CA 1
ATOM 921 C C . GLU A 1 119 ? 5.482 -66.161 41.319 1.00 53.44 119 GLU A C 1
ATOM 923 O O . GLU A 1 119 ? 4.922 -66.715 42.254 1.00 53.44 119 GLU A O 1
ATOM 928 N N . ALA A 1 120 ? 5.160 -66.419 40.040 1.00 45.66 120 ALA A N 1
ATOM 929 C CA . ALA A 1 120 ? 5.090 -67.758 39.425 1.00 45.66 120 ALA A CA 1
ATOM 930 C C . ALA A 1 120 ? 4.203 -67.771 38.159 1.00 45.66 120 ALA A C 1
ATOM 932 O O . ALA A 1 120 ? 2.985 -67.678 38.225 1.00 45.66 120 ALA A O 1
ATOM 933 N N . ALA A 1 121 ? 4.885 -67.885 37.016 1.00 47.84 121 ALA A N 1
ATOM 934 C CA . ALA A 1 121 ? 4.699 -68.842 35.916 1.00 47.84 121 ALA A CA 1
ATOM 935 C C . ALA A 1 121 ? 3.305 -69.307 35.411 1.00 47.84 121 ALA A C 1
ATOM 937 O O . ALA A 1 121 ? 2.370 -69.557 36.162 1.00 47.84 121 ALA A O 1
ATOM 938 N N . THR A 1 122 ? 3.339 -69.670 34.117 1.00 49.34 122 THR A N 1
ATOM 939 C CA . THR A 1 122 ? 2.413 -70.488 33.291 1.00 49.34 122 THR A CA 1
ATOM 940 C C . THR A 1 122 ? 1.274 -69.701 32.632 1.00 49.34 122 THR A C 1
ATOM 942 O O . THR A 1 122 ? 0.596 -68.927 33.293 1.00 49.34 122 THR A O 1
ATOM 945 N N . ASP A 1 123 ? 1.056 -69.753 31.315 1.00 46.28 123 ASP A N 1
ATOM 946 C CA . ASP A 1 123 ? 1.301 -70.783 30.282 1.00 46.28 123 ASP A CA 1
ATOM 947 C C . ASP A 1 123 ? 1.700 -70.131 28.936 1.00 46.28 123 ASP A C 1
ATOM 949 O O . ASP A 1 123 ? 1.136 -69.055 28.615 1.00 46.28 123 ASP A O 1
#

Radius of gyration: 42.52 Å; Cα contacts (8 Å, |Δi|>4): 32; chains: 1; bounding box: 80×77×103 Å

Mean predicted aligned error: 21.98 Å

Solvent-accessible surface area (backbone atoms only — not comparable to full-atom values): 8325 Å² total; per-residue (Å²): 112,56,60,58,52,27,54,51,47,62,74,73,50,62,97,82,67,80,87,61,54,40,68,56,52,51,49,53,52,50,54,65,72,67,44,73,75,78,72,67,74,85,70,67,56,78,88,51,44,64,58,54,51,50,51,54,53,48,54,51,50,51,61,54,49,54,59,54,53,51,51,64,64,68,68,71,78,75,78,80,76,78,79,76,70,51,71,50,80,51,100,90,46,77,44,79,46,77,88,84,74,88,81,82,84,80,74,91,79,82,78,88,84,83,89,84,89,82,91,82,87,88,133

Organism: Phytophthora infestans (NCBI:txid4787)